Protein AF-X1AFC3-F1 (afdb_monomer_lite)

Radius of gyration: 34.35 Å; chains: 1; bounding box: 71×23×94 Å

pLDDT: mean 83.54, std 12.44, range [47.66, 96.62]

Sequence (124 aa):
SIKARATTKIAQVYRHTENYKGAKEKYEEAIEIAKKAKYDNVLATAYWGYSILLRREGKFFENANSTDIARLELKVRELERLVGELTMENRMLKKVRDLNSKKKKEDLSIITSRTWDQLKKGAD

Foldseek 3Di:
DVVLQVLLVVLLVCVVVVVLVSSLVSLVVSLVVCVVVVPVVSNVSSVVSNCVSCVVVVNNPPPPDPVVVVVVVVVVVVVVVVVVVVVVVVVVVVVVVVVVVVVVVVVVVVVVVVVVVVVVVVVD

Secondary structure (DSSP, 8-state):
-HHHHHHHHHHHHHHHTT-HHHHHHHHHHHHHHHHHHT-HHHHHHHHHHHHHHHHHTT-TTTTS-HHHHHHHHHHHHHHHHHHHHHHHHHHHHHHHHHHHHHHHHHHHHHHHHHHHHHHHHT--

Structure (mmCIF, N/CA/C/O backbone):
data_AF-X1AFC3-F1
#
_entry.id   AF-X1AFC3-F1
#
loop_
_atom_site.group_PDB
_atom_site.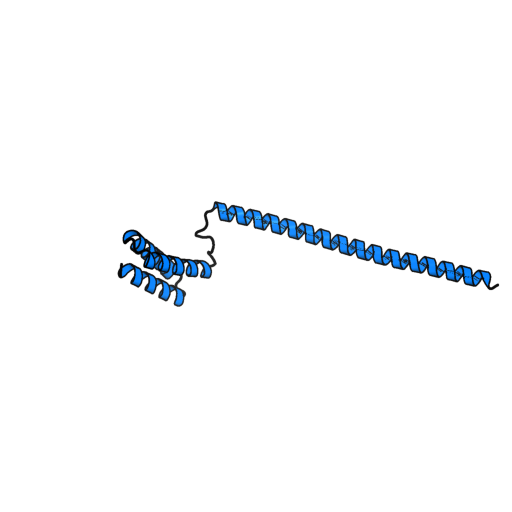id
_atom_site.type_symbol
_atom_site.label_atom_id
_atom_site.label_alt_id
_atom_site.label_comp_id
_atom_site.label_asym_id
_atom_site.label_entity_id
_atom_site.label_seq_id
_atom_site.pdbx_PDB_ins_code
_atom_site.Cartn_x
_atom_site.Cartn_y
_atom_site.Cartn_z
_atom_site.occupancy
_atom_site.B_iso_or_equiv
_atom_site.auth_seq_id
_atom_site.auth_comp_id
_atom_site.auth_asym_id
_atom_site.auth_atom_id
_atom_site.pdbx_PDB_model_num
ATOM 1 N N . SER A 1 1 ? -20.784 -9.309 19.707 1.00 79.25 1 SER A N 1
ATOM 2 C CA . SER A 1 1 ? -21.715 -8.243 20.130 1.00 79.25 1 SER A CA 1
ATOM 3 C C . SER A 1 1 ? -22.561 -7.773 18.950 1.00 79.25 1 SER A C 1
ATOM 5 O O . SER A 1 1 ? -21.996 -7.501 17.893 1.00 79.25 1 SER A O 1
ATOM 7 N N . ILE A 1 2 ? -23.889 -7.675 19.117 1.00 88.31 2 ILE A N 1
ATOM 8 C CA . ILE A 1 2 ? -24.817 -7.111 18.110 1.00 88.31 2 ILE A CA 1
ATOM 9 C C . ILE A 1 2 ? -24.416 -5.671 17.766 1.00 88.31 2 ILE A C 1
ATOM 11 O O . ILE A 1 2 ? -24.371 -5.308 16.593 1.00 88.31 2 ILE A O 1
ATOM 15 N N . LYS A 1 3 ? -24.010 -4.897 18.782 1.00 92.56 3 LYS A N 1
ATOM 16 C CA . LYS A 1 3 ? -23.526 -3.523 18.622 1.00 92.56 3 LYS A CA 1
ATOM 17 C C . LYS A 1 3 ? -22.350 -3.446 17.646 1.00 92.56 3 LYS A C 1
ATOM 19 O O . LYS A 1 3 ? -22.412 -2.672 16.707 1.00 92.56 3 LYS A O 1
ATOM 24 N N . ALA A 1 4 ? -21.339 -4.308 17.794 1.00 89.94 4 ALA A N 1
ATOM 25 C CA . ALA A 1 4 ? -20.183 -4.318 16.891 1.00 89.94 4 ALA A CA 1
ATOM 26 C C . ALA A 1 4 ? -20.586 -4.570 15.427 1.00 89.94 4 ALA A C 1
ATOM 28 O O . ALA A 1 4 ? -20.122 -3.863 14.541 1.00 89.94 4 ALA A O 1
ATOM 29 N N . ARG A 1 5 ? -21.502 -5.518 15.172 1.00 91.00 5 ARG A N 1
ATOM 30 C CA . ARG A 1 5 ? -22.000 -5.789 13.810 1.00 91.00 5 ARG A CA 1
ATOM 31 C C . ARG A 1 5 ? -22.742 -4.589 13.225 1.00 91.00 5 ARG A C 1
ATOM 33 O O . ARG A 1 5 ? -22.507 -4.241 12.070 1.00 91.00 5 ARG A O 1
ATOM 40 N N . ALA A 1 6 ? -23.609 -3.958 14.017 1.00 94.31 6 ALA A N 1
ATOM 41 C CA . ALA A 1 6 ? -24.331 -2.760 13.601 1.00 94.31 6 ALA A CA 1
ATOM 42 C C . ALA A 1 6 ? -23.359 -1.613 13.280 1.00 94.31 6 ALA A C 1
ATOM 44 O O . ALA A 1 6 ? -23.445 -1.025 12.204 1.00 94.31 6 ALA A O 1
ATOM 45 N N . THR A 1 7 ? -22.371 -1.363 14.144 1.00 95.06 7 THR A N 1
ATOM 46 C CA . THR A 1 7 ? -21.345 -0.334 13.926 1.00 95.06 7 THR A CA 1
ATOM 47 C C . THR A 1 7 ? -20.509 -0.618 12.671 1.00 95.06 7 THR A C 1
ATOM 49 O O . THR A 1 7 ? -20.289 0.291 11.873 1.00 95.06 7 THR A O 1
ATOM 52 N N . THR A 1 8 ? -20.123 -1.876 12.410 1.00 92.69 8 THR A N 1
ATOM 53 C CA . THR A 1 8 ? -19.454 -2.257 11.150 1.00 92.69 8 THR A CA 1
ATOM 54 C C . THR A 1 8 ? -20.331 -1.966 9.931 1.00 92.69 8 THR A C 1
ATOM 56 O O . THR A 1 8 ? -19.827 -1.512 8.905 1.00 92.69 8 THR A O 1
ATOM 59 N N . LYS A 1 9 ? -21.647 -2.194 10.021 1.00 95.00 9 LYS A N 1
ATOM 60 C CA . LYS A 1 9 ? -22.575 -1.908 8.920 1.00 95.00 9 LYS A CA 1
ATOM 61 C C . LYS A 1 9 ? -22.707 -0.406 8.660 1.00 95.00 9 LYS A C 1
ATOM 63 O O . LYS A 1 9 ? -22.678 0.003 7.505 1.00 95.00 9 LYS A O 1
ATOM 68 N N . ILE A 1 10 ? -22.763 0.412 9.712 1.00 95.50 10 ILE A N 1
ATOM 69 C CA . ILE A 1 10 ? -22.747 1.880 9.601 1.00 95.50 10 ILE A CA 1
ATOM 70 C C . ILE A 1 10 ? -21.454 2.348 8.921 1.00 95.50 10 ILE A C 1
ATOM 72 O O . ILE A 1 10 ? -21.506 3.139 7.983 1.00 95.50 10 ILE A O 1
ATOM 76 N N . ALA A 1 11 ? -20.303 1.801 9.320 1.00 94.12 11 ALA A N 1
ATOM 77 C CA . ALA A 1 11 ? -19.018 2.127 8.703 1.00 94.12 11 ALA A CA 1
ATOM 78 C C . ALA A 1 11 ? -18.978 1.779 7.200 1.00 94.12 11 ALA A C 1
ATOM 80 O O . ALA A 1 11 ? -18.413 2.520 6.394 1.00 94.12 11 ALA A O 1
ATOM 81 N N . GLN A 1 12 ? -19.613 0.672 6.795 1.00 92.56 12 GLN A N 1
ATOM 82 C CA . GLN A 1 12 ? -19.772 0.321 5.380 1.00 92.56 12 GLN A CA 1
ATOM 83 C C . GLN A 1 12 ? -20.622 1.351 4.636 1.00 92.56 12 GLN A C 1
ATOM 85 O O . GLN A 1 12 ? -20.216 1.781 3.560 1.00 92.56 12 GLN A O 1
ATOM 90 N N . VAL A 1 13 ? -21.762 1.760 5.203 1.00 94.69 13 VAL A N 1
ATOM 91 C CA . VAL A 1 13 ? -22.632 2.784 4.605 1.00 94.69 13 VAL A CA 1
ATOM 92 C C . VAL A 1 13 ? -21.863 4.088 4.424 1.00 94.69 13 VAL A C 1
ATOM 94 O O . VAL A 1 13 ? -21.806 4.593 3.310 1.00 94.69 13 VAL A O 1
ATOM 97 N N . TYR A 1 14 ? -21.178 4.567 5.463 1.00 91.19 14 TYR A N 1
ATOM 98 C CA . TYR A 1 14 ? -20.373 5.789 5.391 1.00 91.19 14 TYR A CA 1
ATOM 99 C C . TYR A 1 14 ? -19.276 5.719 4.328 1.00 91.19 14 TYR A C 1
ATOM 101 O O . TYR A 1 14 ? -19.060 6.682 3.599 1.00 91.19 14 TYR A O 1
ATOM 109 N N . ARG A 1 15 ? -18.631 4.558 4.165 1.00 88.31 15 ARG A N 1
ATOM 110 C CA . ARG A 1 15 ? -17.660 4.337 3.085 1.00 88.31 15 ARG A CA 1
ATOM 111 C C . ARG A 1 15 ? -18.311 4.388 1.695 1.00 88.31 15 ARG A C 1
ATOM 113 O O . ARG A 1 15 ? -17.666 4.841 0.756 1.00 88.31 15 ARG A O 1
ATOM 120 N N . HIS A 1 16 ? -19.542 3.893 1.542 1.00 87.50 16 HIS A N 1
ATOM 121 C CA . HIS A 1 16 ? -20.279 3.939 0.272 1.00 87.50 16 HIS A CA 1
ATOM 122 C C . HIS A 1 16 ? -20.816 5.333 -0.057 1.00 87.50 16 HIS A C 1
ATOM 124 O O . HIS A 1 16 ? -20.915 5.664 -1.232 1.00 87.50 16 HIS A O 1
ATOM 130 N N . THR A 1 17 ? -21.106 6.151 0.954 1.00 89.31 17 THR A N 1
ATOM 131 C CA . THR A 1 17 ? -21.490 7.562 0.799 1.00 89.31 17 THR A CA 1
ATOM 132 C C . THR A 1 17 ? -20.285 8.508 0.809 1.00 89.31 17 THR A C 1
ATOM 134 O O . THR A 1 17 ? -20.455 9.695 1.060 1.00 89.31 17 THR A O 1
ATOM 137 N N . GLU A 1 18 ? -19.069 7.979 0.634 1.00 85.31 18 GLU A N 1
ATOM 138 C CA . GLU A 1 18 ? -17.799 8.729 0.591 1.00 85.31 18 GLU A CA 1
ATOM 139 C C . GLU A 1 18 ? -17.482 9.571 1.841 1.00 85.31 18 GLU A C 1
ATOM 141 O O . GLU A 1 18 ? -16.549 10.371 1.859 1.00 85.31 18 GLU A O 1
ATOM 146 N N . ASN A 1 19 ? -18.190 9.335 2.946 1.00 87.06 19 ASN A N 1
ATOM 147 C CA . ASN A 1 19 ? -17.865 9.911 4.242 1.00 87.06 19 ASN A CA 1
ATOM 148 C C . ASN A 1 19 ? -16.754 9.081 4.901 1.00 87.06 19 ASN A C 1
ATOM 150 O O . ASN A 1 19 ? -16.990 8.298 5.826 1.00 87.06 19 ASN A O 1
ATOM 154 N N . TYR A 1 20 ? -15.531 9.226 4.395 1.00 85.06 20 TYR A N 1
ATOM 155 C CA . TYR A 1 20 ? -14.397 8.411 4.828 1.00 85.06 20 TYR A CA 1
ATOM 156 C C . TYR A 1 20 ? -13.975 8.682 6.274 1.00 85.06 20 TYR A C 1
ATOM 158 O O . TYR A 1 20 ? -13.699 7.735 7.011 1.00 85.06 20 TYR A O 1
ATOM 166 N N . LYS A 1 21 ? -14.053 9.941 6.727 1.00 87.31 21 LYS A N 1
ATOM 167 C CA . LYS A 1 21 ? -13.801 10.311 8.127 1.00 87.31 21 LYS A CA 1
ATOM 168 C C . LYS A 1 21 ? -14.766 9.598 9.076 1.00 87.31 21 LYS A C 1
ATOM 170 O O . LYS A 1 21 ? -14.327 8.924 10.005 1.00 87.31 21 LYS A O 1
ATOM 175 N N . GLY A 1 22 ? -16.070 9.674 8.803 1.00 90.06 22 GLY A N 1
ATOM 176 C CA . GLY A 1 22 ? -17.068 8.970 9.605 1.00 90.06 22 GLY A CA 1
ATOM 177 C C . GLY A 1 22 ? -16.893 7.452 9.531 1.00 90.06 22 GLY A C 1
ATOM 178 O O . GLY A 1 22 ? -17.053 6.755 10.532 1.00 90.06 22 GLY A O 1
ATOM 179 N N . ALA A 1 23 ? -16.553 6.915 8.354 1.00 91.62 23 ALA A N 1
ATOM 180 C CA . ALA A 1 23 ? -16.290 5.489 8.194 1.00 91.62 23 ALA A CA 1
ATOM 181 C C . ALA A 1 23 ? -15.105 5.035 9.060 1.00 91.62 23 ALA A C 1
ATOM 183 O O . ALA A 1 23 ? -15.210 3.993 9.706 1.00 91.62 23 ALA A O 1
ATOM 184 N N . LYS A 1 24 ? -14.018 5.821 9.110 1.00 90.31 24 LYS A N 1
ATOM 185 C CA . LYS A 1 24 ? -12.821 5.559 9.925 1.00 90.31 24 LYS A CA 1
ATOM 186 C C . LYS A 1 24 ? -13.189 5.433 11.401 1.00 90.31 24 LYS A C 1
ATOM 188 O O . LYS A 1 24 ? -12.994 4.366 11.981 1.00 90.31 24 LYS A O 1
ATOM 193 N N . GLU A 1 25 ? -13.835 6.461 11.945 1.00 93.69 25 GLU A N 1
ATOM 194 C CA . GLU A 1 25 ? -14.287 6.503 13.343 1.00 93.69 25 GLU A CA 1
ATOM 195 C C . GLU A 1 25 ? -15.168 5.290 13.691 1.00 93.69 25 GLU A C 1
ATOM 197 O O . GLU A 1 25 ? -15.013 4.661 14.739 1.00 93.69 25 GLU A O 1
ATOM 202 N N . LYS A 1 26 ? -16.076 4.902 12.785 1.00 96.38 26 LYS A N 1
ATOM 203 C CA . LYS A 1 26 ? -16.985 3.769 13.012 1.00 96.38 26 LYS A CA 1
ATOM 204 C C . LYS A 1 26 ? -16.301 2.408 12.890 1.00 96.38 26 LYS A C 1
ATOM 206 O O . LYS A 1 26 ? -16.662 1.492 13.630 1.00 96.38 26 LYS A O 1
ATOM 211 N N . TYR A 1 27 ? -15.320 2.241 12.004 1.00 94.38 27 TYR A N 1
ATOM 212 C CA . TYR A 1 27 ? -14.530 1.007 11.961 1.00 94.38 27 TYR A CA 1
ATOM 213 C C . TYR A 1 27 ? -13.678 0.844 13.224 1.00 94.38 27 TYR A C 1
ATOM 215 O O . TYR A 1 27 ? -13.664 -0.251 13.786 1.00 94.38 27 TYR A O 1
ATOM 223 N N . GLU A 1 28 ? -13.035 1.911 13.704 1.00 92.88 28 GLU A N 1
ATOM 224 C CA . GLU A 1 28 ? -12.260 1.903 14.954 1.00 92.88 28 GLU A CA 1
ATOM 225 C C . GLU A 1 28 ? -13.148 1.558 16.162 1.00 92.88 28 GLU A C 1
ATOM 227 O O . GLU A 1 28 ? -12.826 0.649 16.932 1.00 92.88 28 GLU A O 1
ATOM 232 N N . GLU A 1 29 ? -14.327 2.183 16.270 1.00 95.19 29 GL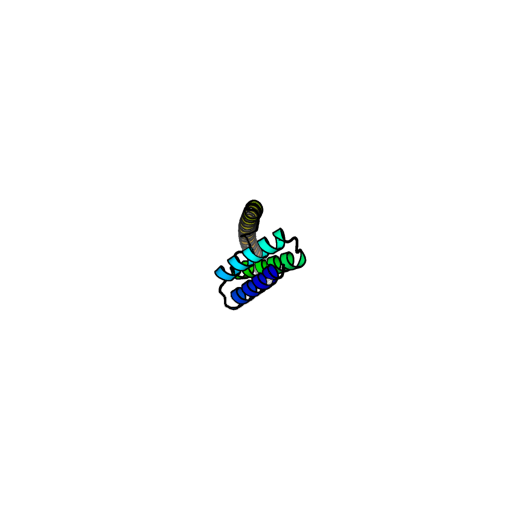U A N 1
ATOM 233 C CA . GLU A 1 29 ? -15.318 1.866 17.306 1.00 95.19 29 GLU A CA 1
ATOM 234 C C . GLU A 1 29 ? -15.751 0.386 17.246 1.00 95.19 29 GLU A C 1
ATOM 236 O O . GLU A 1 29 ? -15.812 -0.302 18.269 1.00 95.19 29 GLU A O 1
ATOM 241 N N . ALA A 1 30 ? -16.030 -0.138 16.046 1.00 94.25 30 ALA A N 1
ATOM 242 C CA . ALA A 1 30 ? -16.439 -1.530 15.869 1.00 94.25 30 ALA A CA 1
ATOM 243 C C . ALA A 1 30 ? -15.335 -2.523 16.273 1.00 94.25 30 ALA A C 1
ATOM 245 O O . ALA A 1 30 ? -15.639 -3.547 16.892 1.00 94.25 30 ALA A O 1
ATOM 246 N N . ILE A 1 31 ? -14.073 -2.215 15.951 1.00 93.81 31 ILE A N 1
ATOM 247 C CA . ILE A 1 31 ? -12.896 -3.014 16.318 1.00 93.81 31 ILE A CA 1
ATOM 248 C C . ILE A 1 31 ? -12.748 -3.070 17.840 1.00 93.81 31 ILE A C 1
ATOM 250 O O . ILE A 1 31 ? -12.621 -4.161 18.394 1.00 93.81 31 ILE A O 1
ATOM 254 N N . GLU A 1 32 ? -12.830 -1.931 18.527 1.00 94.06 32 GLU A N 1
ATOM 255 C CA . GLU A 1 32 ? -12.718 -1.869 19.989 1.00 94.06 32 GLU A CA 1
ATOM 256 C C . GLU A 1 32 ? -13.816 -2.679 20.691 1.00 94.06 32 GLU A C 1
ATOM 258 O O . GLU A 1 32 ? -13.543 -3.475 21.596 1.00 94.06 32 GLU A O 1
ATOM 263 N N . ILE A 1 33 ? -15.067 -2.550 20.238 1.00 93.19 33 ILE A N 1
ATOM 264 C CA . ILE A 1 33 ? -16.185 -3.326 20.793 1.00 93.19 33 ILE A CA 1
ATOM 265 C C . ILE A 1 33 ? -15.991 -4.825 20.519 1.00 93.19 33 ILE A C 1
ATOM 267 O O . ILE A 1 33 ? -16.251 -5.651 21.398 1.00 93.19 33 ILE A O 1
ATOM 271 N N . ALA A 1 34 ? -15.552 -5.198 19.313 1.00 90.94 34 ALA A N 1
ATOM 272 C CA . ALA A 1 34 ? -15.350 -6.596 18.938 1.00 90.94 34 ALA A CA 1
ATOM 273 C C . ALA A 1 34 ? -14.189 -7.249 19.707 1.00 90.94 34 ALA A C 1
ATOM 275 O O . ALA A 1 34 ? -14.351 -8.383 20.162 1.00 90.94 34 ALA A O 1
ATOM 276 N N . LYS A 1 35 ? -13.080 -6.524 19.925 1.00 91.88 35 LYS A N 1
ATOM 277 C CA . LYS A 1 35 ? -11.948 -6.957 20.763 1.00 91.88 35 LYS A CA 1
ATOM 278 C C . LYS A 1 35 ? -12.373 -7.193 22.207 1.00 91.88 35 LYS A C 1
ATOM 280 O O . LYS A 1 35 ? -12.147 -8.278 22.734 1.00 91.88 35 LYS A O 1
ATOM 285 N N . LYS A 1 36 ? -13.041 -6.213 22.831 1.00 92.62 36 LYS A N 1
ATOM 286 C CA . LYS A 1 36 ? -13.519 -6.328 24.222 1.00 92.62 36 LYS A CA 1
ATOM 287 C C . LYS A 1 36 ? -14.471 -7.506 24.402 1.00 92.62 36 LYS A C 1
ATOM 289 O O . LYS A 1 36 ? -14.412 -8.203 25.408 1.00 92.62 36 LYS A O 1
ATOM 294 N N . ALA A 1 37 ? -15.326 -7.746 23.411 1.00 89.62 37 ALA A N 1
ATOM 295 C CA . ALA A 1 37 ? -16.267 -8.855 23.437 1.00 89.62 37 ALA A CA 1
ATOM 296 C C . ALA A 1 37 ? -15.643 -10.217 23.069 1.00 89.62 37 ALA A C 1
ATOM 298 O O . ALA A 1 37 ? -16.329 -11.221 23.233 1.00 89.62 37 ALA A O 1
ATOM 299 N N . LYS A 1 38 ? -14.401 -10.266 22.557 1.00 89.62 38 LYS A N 1
ATOM 300 C CA . LYS A 1 38 ? -13.756 -11.465 21.979 1.00 89.62 38 LYS A CA 1
ATOM 301 C C . LYS A 1 38 ? -14.587 -12.118 20.859 1.00 89.62 38 LYS A C 1
ATOM 303 O O . LYS A 1 38 ? -14.790 -13.325 20.827 1.00 89.62 38 LYS A O 1
ATOM 308 N N . TYR A 1 39 ? -15.142 -11.296 19.961 1.00 89.38 39 TYR A N 1
ATOM 309 C CA . TYR A 1 39 ? -15.926 -11.758 18.803 1.00 89.38 39 TYR A CA 1
ATOM 310 C C . TYR A 1 39 ? -15.072 -11.740 17.531 1.00 89.38 39 TYR A C 1
ATOM 312 O O . TYR A 1 39 ? -15.167 -10.808 16.727 1.00 89.38 39 TYR A O 1
ATOM 320 N N . ASP A 1 40 ? -14.291 -12.796 17.322 1.00 83.94 40 ASP A N 1
ATOM 321 C CA . ASP A 1 40 ? -13.264 -12.850 16.271 1.00 83.94 40 ASP A CA 1
ATOM 322 C C . ASP A 1 40 ? -13.822 -12.662 14.855 1.00 83.94 40 ASP A C 1
ATOM 324 O O . ASP A 1 40 ? -13.254 -11.930 14.050 1.00 83.94 40 ASP A O 1
ATOM 328 N N . ASN A 1 41 ? -14.994 -13.231 14.556 1.00 88.19 41 ASN A N 1
ATOM 329 C CA . ASN A 1 41 ? -15.634 -13.078 13.244 1.00 88.19 41 ASN A CA 1
ATOM 330 C C . ASN A 1 41 ? -15.975 -11.601 12.931 1.00 88.19 41 ASN A C 1
ATOM 332 O O . ASN A 1 41 ? -15.699 -11.087 11.843 1.00 88.19 41 ASN A O 1
ATOM 336 N N . VAL A 1 42 ? -16.540 -10.885 13.908 1.00 88.88 42 VAL A N 1
ATOM 337 C CA . VAL A 1 42 ? -16.902 -9.468 13.727 1.00 88.88 42 VAL A CA 1
ATOM 338 C C . VAL A 1 42 ? -15.648 -8.604 13.657 1.00 88.88 42 VAL A C 1
ATOM 340 O O . VAL A 1 42 ? -15.591 -7.675 12.855 1.00 88.88 42 VAL A O 1
ATOM 343 N N . LEU A 1 43 ? -14.631 -8.950 14.447 1.00 89.62 43 LEU A N 1
ATOM 344 C CA . LEU A 1 43 ? -13.334 -8.292 14.432 1.00 89.62 43 LEU A CA 1
ATOM 345 C C . LEU A 1 43 ? -12.661 -8.416 13.056 1.00 89.62 43 LEU A C 1
ATOM 347 O O . LEU A 1 43 ? -12.255 -7.407 12.483 1.00 89.62 43 LEU A O 1
ATOM 351 N N . ALA A 1 44 ? -12.631 -9.622 12.482 1.00 86.44 44 ALA A N 1
ATOM 352 C CA . ALA A 1 44 ? -12.100 -9.870 11.143 1.00 86.44 44 ALA A CA 1
ATOM 353 C C . ALA A 1 44 ? -12.854 -9.069 10.067 1.00 86.44 44 ALA A C 1
ATOM 355 O O . ALA A 1 44 ? -12.239 -8.442 9.204 1.00 86.44 44 ALA A O 1
ATOM 356 N N . THR A 1 45 ? -14.187 -9.019 10.154 1.00 88.94 45 THR A N 1
ATOM 357 C CA . THR A 1 45 ? -15.026 -8.251 9.218 1.00 88.94 45 THR A CA 1
ATOM 358 C C . THR A 1 45 ? -14.755 -6.746 9.313 1.00 88.94 45 THR A C 1
ATOM 360 O O . THR A 1 45 ? -14.662 -6.063 8.289 1.00 88.94 45 THR A O 1
ATOM 363 N N . ALA A 1 46 ? -14.611 -6.219 10.532 1.00 88.62 46 ALA A N 1
ATOM 364 C CA . ALA A 1 46 ? -14.308 -4.812 10.763 1.00 88.62 46 ALA A CA 1
ATOM 365 C C . ALA A 1 46 ? -12.915 -4.447 10.229 1.00 88.62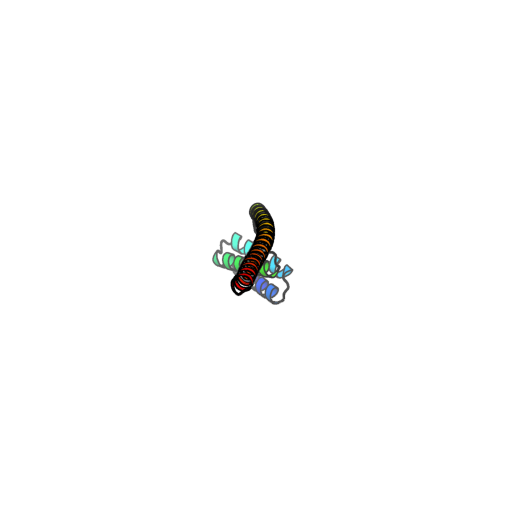 46 ALA A C 1
ATOM 367 O O . ALA A 1 46 ? -12.789 -3.460 9.508 1.00 88.62 46 ALA A O 1
ATOM 368 N N . TYR A 1 47 ? -11.900 -5.281 10.479 1.00 89.00 47 TYR A N 1
ATOM 369 C CA . TYR A 1 47 ? -10.556 -5.085 9.932 1.00 89.00 47 TYR A CA 1
ATOM 370 C C . TYR A 1 47 ? -10.515 -5.147 8.410 1.00 89.00 47 TYR A C 1
ATOM 372 O O . TYR A 1 47 ? -9.883 -4.303 7.774 1.00 89.00 47 TYR A O 1
ATOM 380 N N . TRP A 1 48 ? -11.219 -6.102 7.804 1.00 87.25 48 TRP A N 1
ATOM 381 C CA . TRP A 1 48 ? -11.304 -6.180 6.352 1.00 87.25 48 TRP A CA 1
ATOM 382 C C . TRP A 1 48 ? -11.949 -4.918 5.766 1.00 87.25 48 TRP A C 1
ATOM 384 O O . TRP A 1 48 ? -11.386 -4.299 4.859 1.00 87.25 48 TRP A O 1
ATOM 394 N N . GLY A 1 49 ? -13.073 -4.471 6.335 1.00 87.50 49 GLY A N 1
ATOM 395 C CA . GLY A 1 49 ? -13.743 -3.235 5.928 1.00 87.50 49 GLY A CA 1
ATOM 396 C C . GLY A 1 49 ? -12.868 -1.989 6.084 1.00 87.50 49 GLY A C 1
ATOM 397 O O . GLY A 1 49 ? -12.849 -1.149 5.178 1.00 87.50 49 GLY A O 1
ATOM 398 N N . TYR A 1 50 ? -12.102 -1.921 7.174 1.00 88.38 50 TYR A N 1
ATOM 399 C CA . TYR A 1 50 ? -11.151 -0.852 7.460 1.00 88.38 50 TYR A CA 1
ATOM 400 C C . TYR A 1 50 ? -9.971 -0.837 6.482 1.00 88.38 50 TYR A C 1
ATOM 402 O O . TYR A 1 50 ? -9.602 0.212 5.964 1.00 88.38 50 TYR A O 1
ATOM 410 N N . SER A 1 51 ? -9.442 -2.010 6.123 1.00 81.44 51 SER A N 1
ATOM 411 C CA . SER A 1 51 ? -8.375 -2.120 5.121 1.00 81.44 51 SER A CA 1
ATOM 412 C C . SER A 1 51 ? -8.804 -1.572 3.755 1.00 81.44 51 SER A C 1
ATOM 414 O O . SER A 1 51 ? -8.028 -0.917 3.068 1.00 81.44 51 SER A O 1
ATOM 416 N N . ILE A 1 52 ? -10.063 -1.797 3.356 1.00 85.69 52 ILE A N 1
ATOM 417 C CA . ILE A 1 52 ? -10.616 -1.267 2.101 1.00 85.69 52 ILE A CA 1
ATOM 418 C C . ILE A 1 52 ? -10.723 0.260 2.158 1.00 85.69 52 ILE A C 1
ATOM 420 O O . ILE A 1 52 ? -10.477 0.918 1.150 1.00 85.69 52 ILE A O 1
ATOM 424 N N . LEU A 1 53 ? -11.083 0.816 3.319 1.00 84.50 53 LEU A N 1
ATOM 425 C CA . LEU A 1 53 ? -11.138 2.262 3.524 1.00 84.50 53 LEU A CA 1
ATOM 426 C C . LEU A 1 53 ? -9.748 2.894 3.353 1.00 84.50 53 LEU A C 1
ATOM 428 O O . LEU A 1 53 ? -9.599 3.795 2.534 1.00 84.50 53 LEU A O 1
ATOM 432 N N . LEU A 1 54 ? -8.728 2.355 4.030 1.00 78.44 54 LEU A N 1
ATOM 433 C CA . LEU A 1 54 ? -7.344 2.842 3.930 1.00 78.44 54 LEU A CA 1
ATOM 434 C C . LEU A 1 54 ? -6.795 2.762 2.499 1.00 78.44 54 LEU A C 1
ATOM 436 O O . LEU A 1 54 ? -6.101 3.673 2.050 1.00 78.44 54 LEU A O 1
ATOM 440 N N . ARG A 1 55 ? -7.156 1.709 1.748 1.00 72.88 55 ARG A N 1
ATOM 441 C CA . ARG A 1 55 ? -6.826 1.611 0.317 1.00 72.88 55 ARG A CA 1
ATOM 442 C C . ARG A 1 55 ? -7.436 2.742 -0.507 1.00 72.88 55 ARG A C 1
ATOM 444 O O . ARG A 1 55 ? -6.763 3.262 -1.390 1.00 72.88 55 ARG A O 1
ATOM 451 N N . ARG A 1 56 ? -8.695 3.106 -0.245 1.00 73.19 56 ARG A N 1
ATOM 452 C CA . ARG A 1 56 ? -9.396 4.172 -0.979 1.00 73.19 56 ARG A CA 1
ATOM 453 C C . ARG A 1 56 ? -8.885 5.568 -0.640 1.00 73.19 56 ARG A C 1
ATOM 455 O O . ARG A 1 56 ? -8.846 6.405 -1.528 1.00 73.19 56 ARG A O 1
ATOM 462 N N . GLU A 1 57 ? -8.456 5.806 0.596 1.00 69.88 57 GLU A N 1
ATOM 463 C CA . GLU A 1 57 ? -7.851 7.087 0.986 1.00 69.88 57 GLU A CA 1
ATOM 464 C C . GLU A 1 57 ? -6.399 7.250 0.487 1.00 69.88 57 GLU A C 1
ATOM 466 O O . GLU A 1 57 ? -5.766 8.261 0.775 1.00 69.88 57 GLU A O 1
ATOM 471 N N . GLY A 1 58 ? -5.830 6.264 -0.225 1.00 60.34 58 GLY A N 1
ATOM 472 C CA . GLY A 1 58 ? -4.411 6.268 -0.612 1.00 60.34 58 GLY A CA 1
ATOM 473 C C . GLY A 1 58 ? -3.456 6.101 0.579 1.00 60.34 58 GLY A C 1
ATOM 474 O O . GLY A 1 58 ? -2.239 6.129 0.421 1.00 60.34 58 GLY A O 1
ATOM 475 N N . LYS A 1 59 ? -4.000 5.867 1.777 1.00 57.88 59 LYS A N 1
ATOM 476 C CA . LYS A 1 59 ? -3.288 5.729 3.051 1.00 57.88 59 LYS A CA 1
ATOM 477 C C . LYS A 1 59 ? -2.924 4.276 3.335 1.00 57.88 59 LYS A C 1
ATOM 479 O O . LYS A 1 59 ? -3.111 3.771 4.441 1.00 57.88 59 LYS A O 1
ATOM 484 N N . PHE A 1 60 ? -2.378 3.595 2.329 1.00 50.59 60 PHE A N 1
ATOM 485 C CA . PHE A 1 60 ? -1.927 2.201 2.429 1.00 50.59 60 PHE A CA 1
ATOM 486 C C . PHE A 1 60 ? -0.954 1.961 3.598 1.00 50.59 60 PHE A C 1
ATOM 488 O O . PHE A 1 60 ? -0.886 0.851 4.120 1.00 50.59 60 PHE A O 1
ATOM 495 N N . PHE A 1 61 ? -0.229 3.002 4.013 1.00 50.44 61 PHE A N 1
ATOM 496 C CA . PHE A 1 61 ? 0.893 2.919 4.943 1.00 50.44 61 PHE A CA 1
ATOM 497 C C . PHE A 1 61 ? 0.605 3.467 6.348 1.00 50.44 61 PHE A C 1
ATOM 499 O O . PHE A 1 61 ? 1.479 3.380 7.199 1.00 50.44 61 PHE A O 1
ATOM 506 N N . GLU A 1 62 ? -0.606 3.962 6.651 1.00 53.09 62 GLU A N 1
ATOM 507 C CA . GLU A 1 62 ? -0.932 4.463 8.008 1.00 53.09 62 GLU A CA 1
ATOM 508 C C . GLU A 1 62 ? -0.874 3.359 9.091 1.00 53.09 62 GLU A C 1
ATOM 510 O O . GLU A 1 62 ? -0.856 3.666 10.277 1.00 53.09 62 GLU A O 1
ATOM 515 N N . ASN A 1 63 ? -0.826 2.080 8.694 1.00 48.91 63 ASN A N 1
ATOM 516 C CA . ASN A 1 63 ? -0.798 0.915 9.589 1.00 48.91 63 ASN A CA 1
ATOM 517 C C . ASN A 1 63 ? 0.473 0.051 9.438 1.00 48.91 63 ASN A C 1
ATOM 519 O O . ASN A 1 63 ? 0.539 -1.046 9.990 1.00 48.91 63 ASN A O 1
ATOM 523 N N . ALA A 1 64 ? 1.454 0.502 8.649 1.00 51.03 64 ALA A N 1
ATOM 524 C CA . ALA A 1 64 ? 2.751 -0.158 8.532 1.00 51.03 64 ALA A CA 1
ATOM 525 C C . ALA A 1 64 ? 3.696 0.402 9.605 1.00 51.03 64 ALA A C 1
ATOM 527 O O . ALA A 1 64 ? 3.706 1.609 9.849 1.00 51.03 64 ALA A O 1
ATOM 528 N N . ASN A 1 65 ? 4.494 -0.456 10.250 1.00 55.66 65 ASN A N 1
ATOM 529 C CA . ASN A 1 65 ? 5.541 0.013 11.157 1.00 55.66 65 ASN A CA 1
ATOM 530 C C . ASN A 1 65 ? 6.439 1.014 10.411 1.00 55.66 65 ASN A C 1
ATOM 532 O O . ASN A 1 65 ? 6.813 0.778 9.260 1.00 55.66 65 ASN A O 1
ATOM 536 N N . SER A 1 66 ? 6.807 2.121 11.061 1.00 57.84 66 SER A N 1
ATOM 537 C CA . SER A 1 66 ? 7.637 3.182 10.463 1.00 57.84 66 SER A CA 1
ATOM 538 C C . SER A 1 66 ? 8.956 2.657 9.873 1.00 57.84 66 SER A C 1
ATOM 540 O O . SER A 1 66 ? 9.480 3.215 8.911 1.00 57.84 66 SER A O 1
ATOM 542 N N . THR A 1 67 ? 9.459 1.540 10.400 1.00 64.19 67 THR A N 1
ATOM 543 C CA . THR A 1 67 ? 10.631 0.810 9.909 1.00 64.19 67 THR A CA 1
ATOM 544 C C . THR A 1 67 ? 10.426 0.146 8.546 1.00 64.19 67 THR A C 1
ATOM 546 O O . THR A 1 67 ? 11.345 0.166 7.727 1.00 64.19 67 THR A O 1
ATOM 549 N N . ASP A 1 68 ? 9.243 -0.405 8.261 1.00 69.31 68 ASP A N 1
ATOM 550 C CA . ASP A 1 68 ? 8.949 -1.032 6.965 1.00 69.31 68 ASP A CA 1
ATOM 551 C C . ASP A 1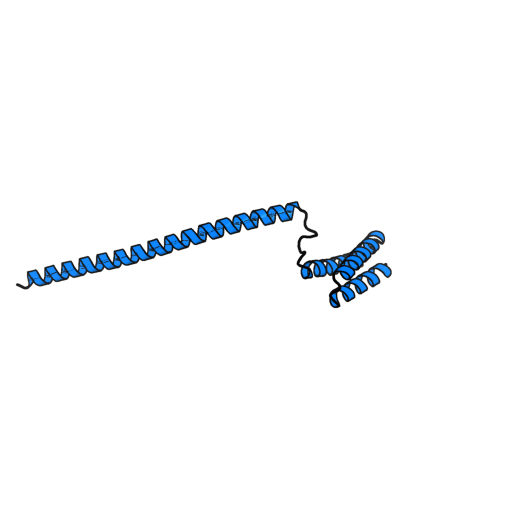 68 ? 8.812 0.023 5.862 1.00 69.31 68 ASP A C 1
ATOM 553 O O . ASP A 1 68 ? 9.273 -0.182 4.739 1.00 69.31 68 ASP A O 1
ATOM 557 N N . ILE A 1 69 ? 8.258 1.190 6.206 1.00 68.62 69 ILE A N 1
ATOM 558 C CA . ILE A 1 69 ? 8.150 2.342 5.302 1.00 68.62 69 ILE A CA 1
ATOM 559 C C . ILE A 1 69 ? 9.541 2.881 4.965 1.00 68.62 69 ILE A C 1
ATOM 561 O O . ILE A 1 69 ? 9.885 2.969 3.790 1.00 68.62 69 ILE A O 1
ATOM 565 N N . ALA A 1 70 ? 10.377 3.153 5.972 1.00 65.31 70 ALA A N 1
ATOM 566 C CA . ALA A 1 70 ? 11.740 3.640 5.750 1.00 65.31 70 ALA A CA 1
ATOM 567 C C . ALA A 1 70 ? 12.569 2.663 4.895 1.00 65.31 70 ALA A C 1
ATOM 569 O O . ALA A 1 70 ? 13.332 3.070 4.017 1.00 65.31 70 ALA A O 1
ATOM 570 N N . ARG A 1 71 ? 12.389 1.352 5.100 1.00 74.56 71 ARG A N 1
ATOM 571 C CA . ARG A 1 71 ? 13.043 0.320 4.287 1.00 74.56 71 ARG A CA 1
ATOM 572 C C . ARG A 1 71 ? 12.568 0.341 2.832 1.00 74.56 71 ARG A C 1
ATOM 574 O O . ARG A 1 71 ? 13.389 0.191 1.927 1.00 74.56 71 ARG A O 1
ATOM 581 N N . LEU A 1 72 ? 11.268 0.517 2.602 1.00 82.50 72 LEU A N 1
ATOM 582 C CA . LEU A 1 72 ? 10.703 0.624 1.257 1.00 82.50 72 LEU A CA 1
ATOM 583 C C . LEU A 1 72 ? 11.156 1.908 0.555 1.00 82.50 72 LEU A C 1
ATOM 585 O O . LEU A 1 72 ? 11.555 1.839 -0.602 1.00 82.50 72 LEU A O 1
ATOM 589 N N . GLU A 1 73 ? 11.187 3.044 1.249 1.00 75.31 73 GLU A N 1
ATOM 590 C CA . GLU A 1 73 ? 11.704 4.311 0.714 1.00 75.31 73 GLU A CA 1
ATOM 591 C C . GLU A 1 73 ? 13.175 4.200 0.293 1.00 75.31 73 GLU A C 1
ATOM 593 O O . GLU A 1 73 ? 13.546 4.638 -0.797 1.00 75.31 73 GLU A O 1
ATOM 598 N N . LEU A 1 74 ? 14.015 3.558 1.115 1.00 72.19 74 LEU A N 1
ATOM 599 C CA . LEU A 1 74 ? 15.408 3.280 0.756 1.00 72.19 74 LEU A CA 1
ATOM 600 C C . LEU A 1 74 ? 15.504 2.397 -0.492 1.00 72.19 74 LEU A C 1
ATOM 602 O O . LEU A 1 74 ? 16.329 2.664 -1.367 1.00 72.19 74 LEU A O 1
ATOM 606 N N . LYS A 1 75 ? 14.643 1.379 -0.609 1.00 82.62 75 LYS A N 1
ATOM 607 C CA . LYS A 1 75 ? 14.636 0.493 -1.778 1.00 82.62 75 LYS A CA 1
ATOM 608 C C . LYS A 1 75 ? 14.159 1.203 -3.044 1.00 82.62 75 LYS A C 1
ATOM 610 O O . LYS A 1 75 ? 14.719 0.961 -4.109 1.00 82.62 75 LYS A O 1
ATOM 615 N N . VAL A 1 76 ? 13.180 2.101 -2.934 1.00 88.25 76 VAL A N 1
ATOM 616 C CA . VAL A 1 76 ? 12.728 2.948 -4.048 1.00 88.25 76 VAL A CA 1
ATOM 617 C C . VAL A 1 76 ? 13.867 3.844 -4.531 1.00 88.25 76 VAL A C 1
ATOM 619 O O . VAL A 1 76 ? 14.180 3.814 -5.717 1.00 88.25 76 VAL A O 1
ATOM 622 N N . ARG A 1 77 ? 14.568 4.539 -3.625 1.00 79.19 77 ARG A N 1
ATOM 623 C CA . ARG A 1 77 ? 15.728 5.375 -3.991 1.00 79.19 77 ARG A CA 1
ATOM 624 C C . ARG A 1 77 ? 16.842 4.578 -4.668 1.00 79.19 77 ARG A C 1
ATOM 626 O O . ARG A 1 77 ? 17.463 5.044 -5.621 1.00 79.19 77 ARG A O 1
ATOM 633 N N . GLU A 1 78 ? 17.112 3.370 -4.180 1.00 88.44 78 GLU A N 1
ATOM 634 C CA . GLU A 1 78 ? 18.111 2.486 -4.781 1.00 88.44 78 GLU A CA 1
ATOM 635 C C . GLU A 1 78 ? 17.717 2.073 -6.208 1.00 88.44 78 GLU A C 1
ATOM 637 O O . GLU A 1 78 ? 18.555 2.097 -7.111 1.00 88.44 78 GLU A O 1
ATOM 642 N N . LEU A 1 79 ? 16.441 1.741 -6.426 1.00 94.44 79 LEU A N 1
ATOM 643 C CA . LEU A 1 79 ? 15.916 1.399 -7.747 1.00 94.44 79 LEU A CA 1
ATOM 644 C C . LEU A 1 79 ? 15.955 2.591 -8.707 1.00 94.44 79 LEU A C 1
ATOM 646 O O . LEU A 1 79 ? 16.366 2.424 -9.851 1.00 94.44 79 LEU A O 1
ATOM 650 N N . GLU A 1 80 ? 15.591 3.790 -8.253 1.00 86.56 80 GLU A N 1
ATOM 651 C CA . GLU A 1 80 ? 15.680 5.016 -9.055 1.00 86.56 80 GLU A CA 1
ATOM 652 C C . GLU A 1 80 ? 17.118 5.276 -9.529 1.00 86.56 80 GLU A C 1
ATOM 654 O O . GLU A 1 80 ? 17.340 5.549 -10.713 1.00 86.56 80 GLU A O 1
ATOM 659 N N . ARG A 1 81 ? 18.110 5.104 -8.640 1.00 91.75 81 ARG A N 1
ATOM 660 C CA . ARG A 1 81 ? 19.537 5.209 -8.992 1.00 91.75 81 ARG A CA 1
ATOM 661 C C . ARG A 1 81 ? 19.931 4.186 -10.060 1.00 91.75 81 ARG A C 1
ATOM 663 O O . ARG A 1 81 ? 20.521 4.561 -11.073 1.00 91.75 81 ARG A O 1
ATOM 670 N N . LEU A 1 82 ? 19.582 2.913 -9.859 1.00 95.12 82 LEU A N 1
ATOM 671 C CA . LEU A 1 82 ? 19.918 1.830 -10.791 1.00 95.12 82 LEU A CA 1
ATOM 672 C C . LEU A 1 82 ? 19.278 2.030 -12.170 1.00 95.12 82 LEU A C 1
ATOM 674 O O . LEU A 1 82 ? 19.925 1.807 -13.192 1.00 95.12 82 LEU A O 1
ATOM 678 N N . VAL A 1 83 ? 18.024 2.488 -12.221 1.00 94.56 83 VAL A N 1
ATOM 679 C CA . VAL A 1 83 ? 17.354 2.812 -13.489 1.00 94.56 83 VAL A CA 1
ATOM 680 C C . VAL A 1 83 ? 18.078 3.953 -14.205 1.00 94.56 83 VAL A C 1
ATOM 682 O O . VAL A 1 83 ? 18.263 3.882 -15.423 1.00 94.56 83 VAL A O 1
ATOM 685 N N . GLY A 1 84 ? 18.531 4.978 -13.476 1.00 91.00 84 GLY A N 1
ATOM 686 C CA . GLY A 1 84 ? 19.349 6.058 -14.031 1.00 91.00 84 GLY A CA 1
ATOM 687 C C . GLY A 1 84 ? 20.656 5.552 -14.655 1.00 91.00 84 GLY A C 1
ATOM 688 O O . GLY A 1 84 ? 20.951 5.871 -15.810 1.00 91.00 84 GLY A O 1
ATOM 689 N N . GLU A 1 85 ? 21.396 4.712 -13.930 1.00 93.56 85 GLU A N 1
ATOM 690 C CA . GLU A 1 85 ? 22.659 4.107 -14.385 1.00 93.56 85 GLU A CA 1
ATOM 691 C C . GLU A 1 85 ? 22.464 3.261 -15.647 1.00 93.56 85 GLU A C 1
ATOM 693 O O . GLU A 1 85 ? 23.093 3.526 -16.674 1.00 93.56 85 GLU A O 1
ATOM 698 N N . LEU A 1 86 ? 21.508 2.328 -15.625 1.00 96.12 86 LEU A N 1
ATOM 699 C CA . LEU A 1 86 ? 21.192 1.468 -16.770 1.00 96.12 86 LEU A CA 1
ATOM 700 C C . LEU A 1 86 ? 20.693 2.260 -17.983 1.00 96.12 86 LEU A C 1
ATOM 702 O O . LEU A 1 86 ? 20.936 1.881 -19.131 1.00 96.12 86 LEU A O 1
ATOM 706 N N . THR A 1 87 ? 19.989 3.372 -17.759 1.00 94.25 87 THR A N 1
ATOM 707 C CA . THR A 1 87 ? 19.535 4.254 -18.842 1.00 94.25 87 THR A CA 1
ATOM 708 C C . THR A 1 87 ? 20.719 4.935 -19.524 1.00 94.25 87 THR A C 1
ATOM 710 O O . THR A 1 87 ? 20.768 5.011 -20.757 1.00 94.25 87 THR A O 1
ATOM 713 N N . MET A 1 88 ? 21.684 5.419 -18.741 1.00 93.69 88 MET A N 1
ATOM 714 C CA . MET A 1 88 ? 22.896 6.046 -19.267 1.00 93.69 88 MET A CA 1
ATOM 715 C C . MET A 1 88 ? 23.783 5.031 -19.987 1.00 93.69 88 MET A C 1
ATOM 717 O O . MET A 1 88 ? 24.204 5.292 -21.117 1.00 93.69 88 MET A O 1
ATOM 721 N N . GLU A 1 89 ? 23.987 3.854 -19.399 1.00 95.31 89 GLU A N 1
ATOM 722 C CA . GLU A 1 89 ? 24.745 2.763 -20.008 1.00 95.31 89 GLU A CA 1
ATOM 723 C C . GLU A 1 89 ? 24.134 2.337 -21.350 1.00 95.31 89 GLU A C 1
ATOM 725 O O . GLU A 1 89 ? 24.823 2.329 -22.372 1.00 95.31 89 GLU A O 1
ATOM 730 N N . ASN A 1 90 ? 22.814 2.131 -21.408 1.00 95.62 90 ASN A N 1
ATOM 731 C CA . ASN A 1 90 ? 22.118 1.828 -22.661 1.00 95.62 90 ASN A CA 1
ATOM 732 C C . ASN A 1 90 ? 22.302 2.911 -23.732 1.00 95.62 90 ASN A C 1
ATOM 734 O O . ASN A 1 90 ? 22.463 2.600 -24.917 1.00 95.62 90 ASN A O 1
ATOM 738 N N . ARG A 1 91 ? 22.272 4.196 -23.355 1.00 96.25 91 ARG A N 1
ATOM 739 C CA . ARG A 1 91 ? 22.529 5.298 -24.298 1.00 96.25 91 ARG A CA 1
ATOM 740 C C . ARG A 1 91 ? 23.957 5.248 -24.841 1.00 96.25 91 ARG A C 1
ATOM 742 O O . ARG A 1 91 ? 24.145 5.463 -26.039 1.00 96.25 91 ARG A O 1
ATOM 749 N N . MET A 1 92 ? 24.947 4.962 -23.995 1.00 95.62 92 MET A N 1
ATOM 750 C CA . MET A 1 92 ? 26.343 4.840 -24.426 1.00 95.62 92 MET A CA 1
ATOM 751 C C . MET A 1 92 ? 26.546 3.634 -25.342 1.00 95.62 92 MET A C 1
ATOM 753 O O . MET A 1 92 ? 27.119 3.787 -26.419 1.00 95.62 92 MET A O 1
ATOM 757 N N . LEU A 1 93 ? 26.000 2.472 -24.981 1.00 96.62 93 LEU A N 1
ATOM 758 C CA . LEU A 1 93 ? 26.075 1.261 -25.799 1.00 96.62 93 LEU A CA 1
ATOM 759 C C . LEU A 1 93 ? 25.461 1.469 -27.189 1.00 96.62 93 LEU A C 1
ATOM 761 O O . LEU A 1 93 ? 26.058 1.073 -28.191 1.00 96.62 93 LEU A O 1
ATOM 765 N N . LYS A 1 94 ? 24.318 2.165 -27.283 1.00 95.94 94 LYS A N 1
ATOM 766 C CA . LYS A 1 94 ? 23.724 2.544 -28.578 1.00 9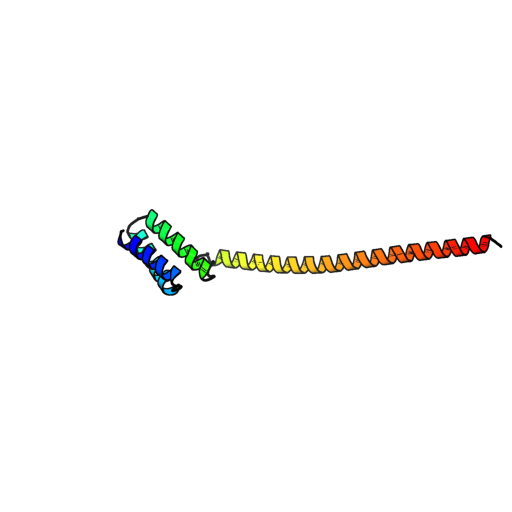5.94 94 LYS A CA 1
ATOM 767 C C . LYS A 1 94 ? 24.668 3.418 -29.408 1.00 95.94 94 LYS A C 1
ATOM 769 O O . LYS A 1 94 ? 24.886 3.110 -30.577 1.00 95.94 94 LYS A O 1
ATOM 774 N N . LYS A 1 95 ? 25.284 4.447 -28.812 1.00 95.19 95 LYS A N 1
ATOM 775 C CA . LYS A 1 95 ? 26.267 5.299 -29.509 1.00 95.19 95 LYS A CA 1
ATOM 776 C C . LYS A 1 95 ? 27.476 4.500 -30.001 1.00 95.19 95 LYS A C 1
ATOM 778 O O . LYS A 1 95 ? 27.875 4.661 -31.151 1.00 95.19 95 LYS A O 1
ATOM 783 N N . VAL A 1 96 ? 28.037 3.625 -29.162 1.00 94.06 96 VAL A N 1
ATOM 784 C CA . VAL A 1 96 ? 29.180 2.766 -29.524 1.00 94.06 96 VAL A CA 1
ATOM 785 C C . VAL A 1 96 ? 28.819 1.847 -30.690 1.00 94.06 96 VAL A C 1
ATOM 787 O O . VAL A 1 96 ? 29.564 1.765 -31.665 1.00 94.06 96 VAL A O 1
ATOM 790 N N . ARG A 1 97 ? 27.649 1.204 -30.639 1.00 94.31 97 ARG A N 1
ATOM 791 C CA . ARG A 1 97 ? 27.142 0.357 -31.726 1.00 94.31 97 ARG A CA 1
ATOM 792 C C . ARG A 1 97 ? 27.001 1.133 -33.038 1.00 94.31 97 ARG A C 1
ATOM 794 O O . ARG A 1 97 ? 27.384 0.625 -34.094 1.00 94.31 97 ARG A O 1
ATOM 801 N N . ASP A 1 98 ? 26.461 2.347 -32.981 1.00 94.38 98 ASP A N 1
ATOM 802 C CA . ASP A 1 98 ? 26.241 3.175 -34.167 1.00 94.38 98 ASP A CA 1
ATOM 803 C C . ASP A 1 98 ? 27.576 3.638 -34.779 1.00 94.38 98 ASP A C 1
ATOM 805 O O . ASP A 1 98 ? 27.746 3.573 -35.998 1.00 94.38 98 ASP A O 1
ATOM 809 N N . LEU A 1 99 ? 28.554 4.022 -33.949 1.00 94.38 99 LEU A N 1
ATOM 810 C CA . LEU A 1 99 ? 29.918 4.338 -34.394 1.00 94.38 99 LEU A CA 1
ATOM 811 C C . LEU A 1 99 ? 30.601 3.128 -35.038 1.00 94.38 99 LEU A C 1
ATOM 813 O O . LEU A 1 99 ? 31.170 3.250 -36.120 1.00 94.38 99 LEU A O 1
ATOM 817 N N . ASN A 1 100 ? 30.491 1.951 -34.420 1.00 92.69 100 ASN A N 1
ATOM 818 C CA . ASN A 1 100 ? 31.076 0.725 -34.960 1.00 92.69 100 ASN A CA 1
ATOM 819 C C . ASN A 1 100 ? 30.453 0.349 -36.318 1.00 92.69 100 ASN A C 1
ATOM 821 O O . ASN A 1 100 ? 31.144 -0.059 -37.249 1.00 92.69 100 ASN A O 1
ATOM 825 N N . SER A 1 101 ? 29.141 0.560 -36.461 1.00 90.56 101 SER A N 1
ATOM 826 C CA . SER A 1 101 ? 28.423 0.336 -37.719 1.00 90.56 101 SER A CA 1
ATOM 827 C C . SER A 1 101 ? 28.848 1.317 -38.817 1.00 90.56 101 SER A C 1
ATOM 829 O O . SER A 1 101 ? 28.964 0.913 -39.973 1.00 90.56 101 SER A O 1
ATOM 831 N N . LYS A 1 102 ? 29.098 2.591 -38.479 1.00 89.94 102 LYS A N 1
ATOM 832 C CA . LYS A 1 102 ? 29.627 3.591 -39.424 1.00 89.94 102 LYS A CA 1
ATOM 833 C C . LYS A 1 102 ? 31.044 3.246 -39.869 1.00 89.94 102 LYS A C 1
ATOM 835 O O . LYS A 1 102 ? 31.276 3.163 -41.069 1.00 89.94 102 LYS A O 1
ATOM 840 N N . LYS A 1 103 ? 31.934 2.936 -38.923 1.00 88.75 103 LYS A N 1
ATOM 841 C CA . LYS A 1 103 ? 33.317 2.544 -39.217 1.00 88.75 103 LYS A CA 1
ATOM 842 C C . LYS A 1 103 ? 33.375 1.341 -40.159 1.00 88.75 103 LYS A C 1
ATOM 844 O O . LYS A 1 103 ? 34.048 1.390 -41.177 1.00 88.75 103 LYS A O 1
ATOM 849 N N . LYS A 1 104 ? 32.580 0.297 -39.890 1.00 85.56 104 LYS A N 1
ATOM 850 C CA . LYS A 1 104 ? 32.514 -0.884 -40.765 1.00 85.56 104 LYS A CA 1
ATOM 851 C C . LYS A 1 104 ? 32.062 -0.539 -42.192 1.00 85.56 104 LYS A C 1
ATOM 853 O O . LYS A 1 104 ? 32.546 -1.146 -43.141 1.00 85.56 104 LYS A O 1
ATOM 858 N N . LYS A 1 105 ? 31.139 0.418 -42.358 1.00 85.06 105 LYS A N 1
ATOM 859 C CA . LYS A 1 105 ? 30.720 0.903 -43.686 1.00 85.06 105 LYS A CA 1
ATOM 860 C C . LYS A 1 105 ? 31.826 1.701 -44.377 1.00 85.06 105 LYS A C 1
ATOM 862 O O . LYS A 1 105 ? 32.051 1.490 -45.562 1.00 85.06 105 LYS A O 1
ATOM 867 N N . GLU A 1 106 ? 32.506 2.589 -43.658 1.00 81.19 106 GLU A N 1
ATOM 868 C CA . GLU A 1 106 ? 33.633 3.370 -44.184 1.00 81.19 106 GLU A CA 1
ATOM 869 C C . GLU A 1 106 ? 34.790 2.464 -44.628 1.00 81.19 106 GLU A C 1
ATOM 871 O O . GLU A 1 106 ? 35.270 2.605 -45.752 1.00 81.19 106 GLU A O 1
ATOM 876 N N . ASP A 1 107 ? 35.165 1.477 -43.810 1.00 83.06 107 ASP A N 1
ATOM 877 C CA . ASP A 1 107 ? 36.223 0.511 -44.127 1.00 83.06 107 ASP A CA 1
ATOM 878 C C . ASP A 1 107 ? 35.897 -0.284 -45.408 1.00 83.06 107 ASP A C 1
ATOM 880 O O . ASP A 1 107 ? 36.748 -0.430 -46.288 1.00 83.06 107 ASP A O 1
ATOM 884 N N . LEU A 1 108 ? 34.648 -0.746 -45.562 1.00 82.31 108 LEU A N 1
ATOM 885 C CA . LEU A 1 108 ? 34.189 -1.436 -46.777 1.00 82.31 108 LEU A CA 1
ATOM 886 C C . LEU A 1 108 ? 34.236 -0.531 -48.016 1.00 82.31 108 LEU A C 1
ATOM 888 O O . LEU A 1 108 ? 34.657 -0.980 -49.086 1.00 82.31 108 LEU A O 1
ATOM 892 N N . SER A 1 109 ? 33.839 0.737 -47.882 1.00 77.75 109 SER A N 1
ATOM 893 C CA . SER A 1 109 ? 33.910 1.716 -48.973 1.00 77.75 109 SER A CA 1
ATOM 894 C C . SER A 1 109 ? 35.356 1.974 -49.408 1.00 77.75 109 SER A C 1
ATOM 896 O O . SER A 1 109 ? 35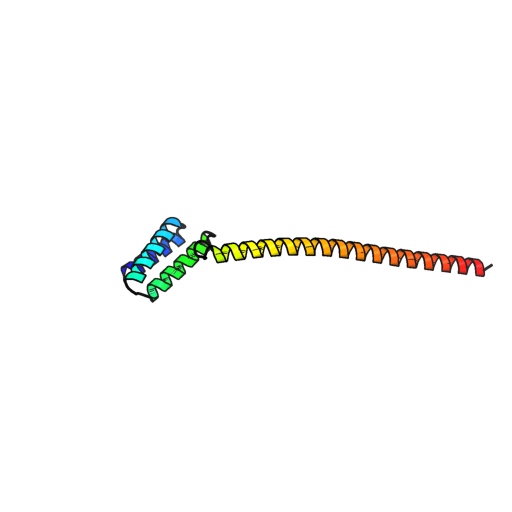.634 1.980 -50.603 1.00 77.75 109 SER A O 1
ATOM 898 N N . ILE A 1 110 ? 36.294 2.116 -48.462 1.00 78.44 110 ILE A N 1
ATOM 899 C CA . ILE A 1 110 ? 37.723 2.329 -48.757 1.00 78.44 110 ILE A CA 1
ATOM 900 C C . ILE A 1 110 ? 38.320 1.130 -49.500 1.00 78.44 110 ILE A C 1
ATOM 902 O O . ILE A 1 110 ? 39.051 1.317 -50.475 1.00 78.44 110 ILE A O 1
ATOM 906 N N . ILE A 1 111 ? 38.017 -0.096 -49.057 1.00 74.44 111 ILE A N 1
ATOM 907 C CA . ILE A 1 111 ? 38.486 -1.319 -49.725 1.00 74.44 111 ILE A CA 1
ATOM 908 C C . ILE A 1 111 ? 37.952 -1.367 -51.157 1.00 74.44 111 ILE A C 1
ATOM 910 O O . ILE A 1 111 ? 38.731 -1.543 -52.091 1.00 74.44 111 ILE A O 1
ATOM 914 N N . THR A 1 112 ? 36.649 -1.134 -51.331 1.00 74.69 112 THR A N 1
ATOM 915 C CA . THR A 1 112 ? 35.993 -1.165 -52.644 1.00 74.69 112 THR A CA 1
ATOM 916 C C . THR A 1 112 ? 36.628 -0.155 -53.602 1.00 74.69 112 THR A C 1
ATOM 918 O O . THR A 1 112 ? 37.012 -0.535 -54.706 1.00 74.69 112 THR A O 1
ATOM 921 N N . SER A 1 113 ? 36.827 1.099 -53.178 1.00 71.50 113 SER A N 1
ATOM 922 C CA . SER A 1 113 ? 37.479 2.125 -54.007 1.00 71.50 113 SER A CA 1
ATOM 923 C C . SER A 1 113 ? 38.906 1.742 -54.405 1.00 71.50 113 SER A C 1
ATOM 925 O O . SER A 1 113 ? 39.264 1.859 -55.573 1.00 71.50 113 SER A O 1
ATOM 927 N N . ARG A 1 114 ? 39.712 1.207 -53.475 1.00 74.44 114 ARG A N 1
ATOM 928 C CA . ARG A 1 114 ? 41.082 0.756 -53.787 1.00 74.44 114 ARG A CA 1
ATOM 929 C C . ARG A 1 114 ? 41.104 -0.380 -54.807 1.00 74.44 114 ARG A C 1
ATOM 931 O O . ARG A 1 114 ? 41.950 -0.372 -55.696 1.00 74.44 114 ARG A O 1
ATOM 938 N N . THR A 1 115 ? 40.198 -1.350 -54.685 1.00 72.19 115 THR A N 1
ATOM 939 C CA . THR A 1 115 ? 40.096 -2.462 -55.640 1.00 72.19 115 THR A CA 1
ATOM 940 C C . THR A 1 115 ? 39.671 -1.970 -57.025 1.00 72.19 115 THR A C 1
ATOM 942 O O . THR A 1 115 ? 40.242 -2.406 -58.023 1.00 72.19 115 THR A O 1
ATOM 945 N N . TRP A 1 116 ? 38.736 -1.017 -57.103 1.00 70.94 116 TRP A N 1
ATOM 946 C CA . TRP A 1 116 ? 38.358 -0.366 -58.364 1.00 70.94 116 TRP A CA 1
ATOM 947 C C . TRP A 1 116 ? 39.522 0.394 -59.012 1.00 70.94 116 TRP A C 1
ATOM 949 O O . TRP A 1 116 ? 39.751 0.250 -60.213 1.00 70.94 116 TRP A O 1
ATOM 959 N N . ASP A 1 117 ? 40.294 1.148 -58.228 1.00 75.75 117 ASP A N 1
ATOM 960 C CA . ASP A 1 117 ? 41.464 1.884 -58.724 1.00 75.75 117 ASP A CA 1
ATOM 961 C C . ASP A 1 117 ? 42.566 0.946 -59.244 1.00 75.75 117 ASP A C 1
ATOM 963 O O . ASP A 1 117 ? 43.243 1.261 -60.223 1.00 75.75 117 ASP A O 1
ATOM 967 N N . GLN A 1 118 ? 42.747 -0.219 -58.612 1.00 75.81 118 GLN A N 1
ATOM 968 C CA . GLN A 1 118 ? 43.682 -1.254 -59.068 1.00 75.81 118 GLN A CA 1
ATOM 969 C C . GLN A 1 118 ? 43.217 -1.931 -60.362 1.00 75.81 118 GLN A C 1
ATOM 971 O O . GLN A 1 118 ? 44.028 -2.106 -61.267 1.00 75.81 118 GLN A O 1
ATOM 976 N N . LEU A 1 119 ? 41.925 -2.261 -60.481 1.00 71.62 119 LEU A N 1
ATOM 977 C CA . LEU A 1 119 ? 41.349 -2.824 -61.709 1.00 71.62 119 LEU A CA 1
ATOM 978 C C . LEU A 1 119 ? 41.509 -1.874 -62.899 1.00 71.62 119 LEU A C 1
ATOM 980 O O . LEU A 1 119 ? 41.850 -2.315 -63.991 1.00 71.62 119 LEU A O 1
ATOM 984 N N . LYS A 1 120 ? 41.319 -0.568 -62.683 1.00 69.94 120 LYS A N 1
ATOM 985 C CA . LYS A 1 120 ? 41.482 0.441 -63.736 1.00 69.94 120 LYS A CA 1
ATOM 986 C C . LYS A 1 120 ? 42.935 0.578 -64.205 1.00 69.94 120 LYS A C 1
ATOM 988 O O . LYS A 1 120 ? 43.158 0.798 -65.383 1.00 69.94 120 LYS A O 1
ATOM 993 N N . LYS A 1 121 ? 43.913 0.423 -63.305 1.00 72.44 121 LYS A N 1
ATOM 994 C CA . LYS A 1 121 ? 45.350 0.509 -63.631 1.00 72.44 121 LYS A CA 1
ATOM 995 C C . LYS A 1 121 ? 45.930 -0.743 -64.295 1.00 72.44 121 LYS A C 1
ATOM 997 O O . LYS A 1 121 ? 47.013 -0.656 -64.852 1.00 72.44 121 LYS A O 1
ATOM 1002 N N . GLY A 1 122 ? 45.271 -1.897 -64.181 1.00 66.25 122 GLY A N 1
ATOM 1003 C CA . GLY A 1 122 ? 45.708 -3.149 -64.814 1.00 66.25 122 GLY A CA 1
ATOM 1004 C C . GLY A 1 122 ? 45.074 -3.424 -66.181 1.00 66.25 122 GLY A C 1
ATOM 1005 O O . GLY A 1 122 ? 45.331 -4.480 -66.750 1.00 66.25 122 GLY A O 1
ATOM 1006 N N . ALA A 1 123 ? 44.208 -2.528 -66.663 1.00 58.53 123 ALA A N 1
ATOM 1007 C CA . ALA A 1 123 ? 43.501 -2.644 -67.941 1.00 58.53 123 ALA A CA 1
ATOM 1008 C C . ALA A 1 123 ? 44.099 -1.762 -69.060 1.00 58.53 123 ALA A C 1
ATOM 1010 O O . ALA A 1 123 ? 43.548 -1.754 -70.161 1.00 58.53 123 ALA A O 1
ATOM 1011 N N . ASP A 1 124 ? 45.203 -1.063 -68.770 1.00 47.66 124 ASP A N 1
ATOM 1012 C CA . ASP A 1 124 ? 46.056 -0.322 -69.714 1.00 47.66 124 ASP A CA 1
ATOM 1013 C C . ASP A 1 124 ? 47.362 -1.103 -69.955 1.00 47.66 124 ASP A C 1
ATOM 1015 O O . ASP A 1 124 ? 47.861 -1.091 -71.104 1.00 47.66 124 ASP A O 1
#

InterPro domains:
  IPR011990 Tetratricopeptide-like helical domain superfamily [G3DSA:1.25.40.10] (1-92)
  IPR011990 Tetratricopeptide-like helical domain superfamily [SSF48452] (4-60)
  IPR019734 Tetratricopeptide repeat [PS50005] (4-37)

Organism: NCBI:txid412755